Protein AF-A0A7S2P661-F1 (afdb_monomer_lite)

pLDDT: mean 71.78, std 16.47, range [36.0, 94.56]

Organism: NCBI:txid267567

Radius of gyration: 21.11 Å; chains: 1; bounding box: 38×76×45 Å

Structure (mmCIF, N/CA/C/O backbone):
data_AF-A0A7S2P661-F1
#
_entry.id   AF-A0A7S2P661-F1
#
loop_
_atom_site.group_PDB
_atom_site.id
_atom_site.type_symbol
_atom_site.label_atom_id
_atom_site.label_alt_id
_atom_site.label_comp_id
_atom_site.label_asym_id
_atom_site.label_entity_id
_atom_site.label_seq_id
_atom_site.pdbx_PDB_ins_code
_atom_site.Cartn_x
_atom_site.Cartn_y
_atom_site.Cartn_z
_atom_site.occupancy
_atom_site.B_iso_or_equiv
_atom_site.auth_seq_id
_atom_site.auth_comp_id
_atom_site.auth_asym_id
_atom_site.auth_atom_id
_atom_site.pdbx_PDB_model_num
ATOM 1 N N . ASP A 1 1 ? 17.025 -38.211 21.661 1.00 36.00 1 ASP A N 1
ATOM 2 C CA . ASP A 1 1 ? 16.100 -38.072 20.526 1.00 36.00 1 ASP A CA 1
ATOM 3 C C . ASP A 1 1 ? 15.173 -36.898 20.741 1.00 36.00 1 ASP A C 1
ATOM 5 O O . ASP A 1 1 ? 14.064 -37.048 21.235 1.00 36.00 1 ASP A O 1
ATOM 9 N N . ASP A 1 2 ? 15.676 -35.716 20.395 1.00 38.59 2 ASP A N 1
ATOM 10 C CA . ASP A 1 2 ? 14.881 -34.502 20.265 1.00 38.59 2 ASP A CA 1
ATOM 11 C C . ASP A 1 2 ? 14.525 -34.321 18.792 1.00 38.59 2 ASP A C 1
ATOM 13 O O . ASP A 1 2 ? 15.417 -34.305 17.947 1.00 38.59 2 ASP A O 1
ATOM 17 N N . THR A 1 3 ? 13.236 -34.177 18.485 1.00 39.69 3 THR A N 1
ATOM 18 C CA . THR A 1 3 ? 12.694 -33.181 17.535 1.00 39.69 3 THR A CA 1
ATOM 19 C C . THR A 1 3 ? 11.182 -33.378 17.415 1.00 39.69 3 THR A C 1
ATOM 21 O O . THR A 1 3 ? 10.671 -34.074 16.543 1.00 39.69 3 THR A O 1
ATOM 24 N N . ASN A 1 4 ? 10.446 -32.749 18.334 1.00 38.38 4 ASN A N 1
ATOM 25 C CA . ASN A 1 4 ? 8.991 -32.665 18.277 1.00 38.38 4 ASN A CA 1
ATOM 26 C C . ASN A 1 4 ? 8.567 -31.541 17.311 1.00 38.38 4 ASN A C 1
ATOM 28 O O . ASN A 1 4 ? 9.087 -30.425 17.346 1.00 38.38 4 ASN A O 1
ATOM 32 N N . SER A 1 5 ? 7.632 -31.874 16.428 1.00 42.94 5 SER A N 1
ATOM 33 C CA . SER A 1 5 ? 7.196 -31.134 15.246 1.00 42.94 5 SER A CA 1
ATOM 34 C C . SER A 1 5 ? 6.599 -29.759 15.559 1.00 42.94 5 SER A C 1
ATOM 36 O O . SER A 1 5 ? 5.524 -29.658 16.153 1.00 42.94 5 SER A O 1
ATOM 38 N N . ASN A 1 6 ? 7.228 -28.689 15.070 1.00 48.84 6 ASN A N 1
ATOM 39 C CA . ASN A 1 6 ? 6.697 -27.329 15.173 1.00 48.84 6 ASN A CA 1
ATOM 40 C C . ASN A 1 6 ? 5.834 -26.990 13.940 1.00 48.84 6 ASN A C 1
ATOM 42 O O . ASN A 1 6 ? 6.220 -26.215 13.069 1.00 48.84 6 ASN A O 1
ATOM 46 N N . GLY A 1 7 ?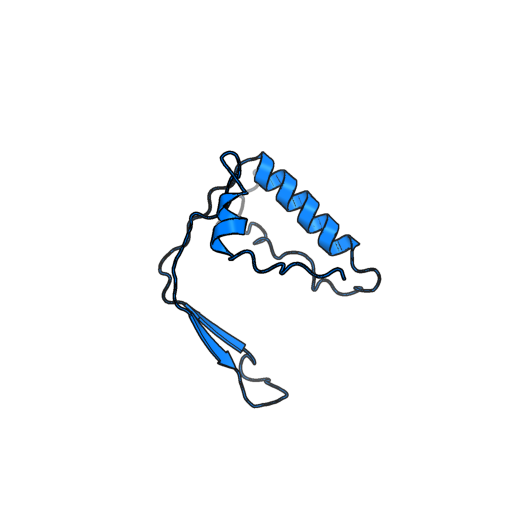 4.667 -27.634 13.847 1.00 47.62 7 GLY A N 1
ATOM 47 C CA . GLY A 1 7 ? 3.699 -27.500 12.749 1.00 47.62 7 GLY A CA 1
ATOM 48 C C . GLY A 1 7 ? 2.440 -26.718 13.135 1.00 47.62 7 GLY A C 1
ATOM 49 O O . GLY A 1 7 ? 1.338 -27.094 12.744 1.00 47.62 7 GLY A O 1
ATOM 50 N N . GLY A 1 8 ? 2.566 -25.669 13.951 1.00 49.28 8 GLY A N 1
ATOM 51 C CA . GLY A 1 8 ? 1.422 -24.848 14.357 1.00 49.28 8 GLY A CA 1
ATOM 52 C C . GLY A 1 8 ? 0.819 -24.106 13.163 1.00 49.28 8 GLY A C 1
ATOM 53 O O . GLY A 1 8 ? 1.463 -23.232 12.581 1.00 49.28 8 GLY A O 1
ATOM 54 N N . THR A 1 9 ? -0.422 -24.441 12.797 1.00 64.00 9 THR A N 1
ATOM 55 C CA . THR A 1 9 ? -1.123 -23.806 11.671 1.00 64.00 9 THR A CA 1
ATOM 56 C C . THR A 1 9 ? -1.232 -22.289 11.874 1.00 64.00 9 THR A C 1
ATOM 58 O O . THR A 1 9 ? -1.378 -21.803 12.997 1.00 64.00 9 THR A O 1
ATOM 61 N N . LEU A 1 10 ? -1.190 -21.514 10.785 1.00 57.78 10 LEU A N 1
ATOM 62 C CA . LEU A 1 10 ? -1.296 -20.044 10.795 1.00 57.78 10 LEU A CA 1
ATOM 63 C C . LEU A 1 10 ? -2.519 -19.548 11.593 1.00 57.78 10 LEU A C 1
ATOM 65 O O . LEU A 1 10 ? -2.433 -18.567 12.328 1.00 57.78 10 LEU A O 1
ATOM 69 N N . LYS A 1 11 ? -3.624 -20.304 11.540 1.00 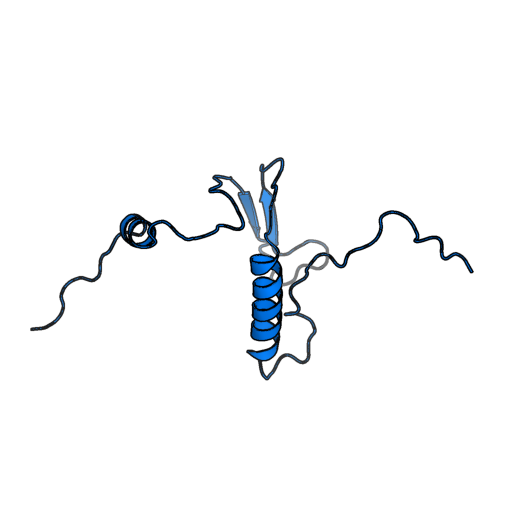54.59 11 LYS A N 1
ATOM 70 C CA . LYS A 1 11 ? -4.841 -20.076 12.334 1.00 54.59 11 LYS A CA 1
ATOM 71 C C . LYS A 1 11 ? -4.592 -20.160 13.843 1.00 54.59 11 LYS A C 1
ATOM 73 O O . LYS A 1 11 ? -5.128 -19.358 14.594 1.00 54.59 11 LYS A O 1
ATOM 78 N N . GLN A 1 12 ? -3.753 -21.093 14.284 1.00 56.53 12 GLN A N 1
ATOM 79 C CA . GLN A 1 12 ? -3.412 -21.304 15.692 1.00 56.53 12 GLN A CA 1
ATOM 80 C C . GLN A 1 12 ? -2.455 -20.225 16.225 1.00 56.53 12 GLN A C 1
ATOM 82 O O . GLN A 1 12 ? -2.530 -19.858 17.395 1.00 56.53 12 GLN A O 1
ATOM 87 N N . ARG A 1 13 ? -1.594 -19.669 15.358 1.00 55.91 13 ARG A N 1
ATOM 88 C CA . ARG A 1 13 ? -0.764 -18.495 15.684 1.00 55.91 13 ARG A CA 1
ATOM 89 C C . ARG A 1 13 ? -1.603 -17.224 15.810 1.00 55.91 13 ARG A C 1
ATOM 91 O O . ARG A 1 13 ? -1.404 -16.483 16.763 1.00 55.91 13 ARG A O 1
ATOM 98 N N . LEU A 1 14 ? -2.563 -17.016 14.909 1.00 56.03 14 LEU A N 1
ATOM 99 C CA . LEU A 1 14 ? -3.513 -15.899 14.985 1.00 56.03 14 LEU A CA 1
ATOM 100 C C . LEU A 1 14 ? -4.440 -16.016 16.208 1.00 56.03 14 LEU A C 1
ATOM 102 O O . LEU A 1 14 ? -4.723 -15.018 16.854 1.00 56.03 14 LEU A O 1
ATOM 106 N N . ALA A 1 15 ? -4.842 -17.234 16.588 1.00 55.69 15 ALA A N 1
ATOM 107 C CA . ALA A 1 15 ? -5.703 -17.473 17.750 1.00 55.69 15 ALA A CA 1
ATOM 108 C C . ALA A 1 15 ? -5.010 -17.266 19.114 1.00 55.69 15 ALA A C 1
ATOM 110 O O . ALA A 1 15 ? -5.690 -17.010 20.104 1.00 55.69 15 ALA A O 1
ATOM 111 N N . ARG A 1 16 ? -3.672 -17.368 19.190 1.00 54.47 16 ARG A N 1
ATOM 112 C CA . ARG A 1 16 ? -2.903 -17.068 20.417 1.00 54.47 16 ARG A CA 1
ATOM 113 C C . ARG A 1 16 ? -2.656 -15.573 20.633 1.00 54.47 16 ARG A C 1
ATOM 115 O O . ARG A 1 16 ? -2.266 -15.182 21.727 1.00 54.47 16 ARG A O 1
ATOM 122 N N . VAL A 1 17 ? -2.894 -14.744 19.620 1.00 56.72 17 VAL A N 1
ATOM 123 C CA . VAL A 1 17 ? -2.893 -13.281 19.732 1.00 56.72 17 VAL A CA 1
ATOM 124 C C . VAL A 1 17 ? -4.293 -12.869 20.204 1.00 56.72 17 VAL A C 1
ATOM 126 O O . VAL A 1 17 ? -5.129 -12.383 19.450 1.00 56.72 17 VAL A O 1
ATOM 129 N N . SER A 1 18 ? -4.609 -13.219 21.450 1.00 53.91 18 SER A N 1
ATOM 130 C CA . SER A 1 18 ? -5.942 -13.056 22.022 1.00 53.91 18 SER A CA 1
ATOM 131 C C . SER A 1 18 ? -6.162 -11.641 22.581 1.00 53.91 18 SER A C 1
ATOM 133 O O . SER A 1 18 ? -5.379 -11.140 23.385 1.00 53.91 18 SER A O 1
ATOM 135 N N . THR A 1 19 ? -7.288 -11.062 22.154 1.00 57.75 19 THR A N 1
ATOM 136 C CA . THR A 1 19 ? -8.153 -10.038 22.782 1.00 57.75 19 THR A CA 1
ATOM 137 C C . THR A 1 19 ? -7.726 -8.572 22.891 1.00 57.75 19 THR A C 1
ATOM 139 O O . THR A 1 19 ? -8.620 -7.767 23.112 1.00 57.75 19 THR A O 1
ATOM 142 N N . ASN A 1 20 ? -6.460 -8.182 22.703 1.00 66.19 20 ASN A N 1
ATOM 143 C CA . ASN A 1 20 ? -6.045 -6.770 22.882 1.00 66.19 20 ASN A CA 1
ATOM 144 C C . ASN A 1 20 ? -5.189 -6.192 21.741 1.00 66.19 20 ASN A C 1
ATOM 146 O O . ASN A 1 20 ? -4.399 -5.271 21.936 1.00 66.19 20 ASN A O 1
ATOM 150 N N . THR A 1 21 ? -5.303 -6.756 20.543 1.00 69.69 21 THR A N 1
ATOM 151 C CA . THR A 1 21 ? -4.573 -6.263 19.371 1.00 69.69 21 THR A CA 1
ATOM 152 C C . THR A 1 21 ? -5.437 -5.271 18.609 1.00 69.69 21 THR A C 1
ATOM 154 O O . THR A 1 21 ? -6.471 -5.642 18.063 1.00 69.69 21 THR A O 1
ATOM 157 N N . GLU A 1 22 ? -5.005 -4.012 18.577 1.00 73.56 22 GLU A N 1
ATOM 158 C CA . GLU A 1 22 ? -5.621 -2.978 17.749 1.00 73.56 22 GLU A CA 1
ATOM 159 C C . GLU A 1 22 ? -5.089 -3.085 16.320 1.00 73.56 22 GLU A C 1
ATOM 161 O O . GLU A 1 22 ? -3.899 -2.878 16.061 1.00 73.56 22 GLU A O 1
ATOM 166 N N . TYR A 1 23 ? -5.976 -3.405 15.384 1.00 75.12 23 TYR A N 1
ATOM 167 C CA . TYR A 1 23 ? -5.640 -3.458 13.969 1.00 75.12 23 TYR A CA 1
ATOM 168 C C . TYR A 1 23 ? -5.781 -2.066 13.344 1.00 75.12 23 TYR A C 1
ATOM 170 O O . TYR A 1 23 ? -6.752 -1.359 13.588 1.00 75.12 23 TYR A O 1
ATOM 178 N N . ILE A 1 24 ? -4.809 -1.675 12.517 1.00 78.38 24 ILE A N 1
ATOM 179 C CA . ILE A 1 24 ? -4.887 -0.452 11.693 1.00 78.38 24 ILE A CA 1
ATOM 180 C C . ILE A 1 24 ? -5.856 -0.661 10.514 1.00 78.38 24 ILE A C 1
ATOM 182 O O . ILE A 1 24 ? -6.462 0.279 10.007 1.00 78.38 24 ILE A O 1
ATOM 186 N N . LEU A 1 25 ? -5.997 -1.914 10.079 1.00 79.44 25 LEU A N 1
ATOM 187 C CA . LEU A 1 25 ? -6.867 -2.340 8.995 1.00 79.44 25 LEU A CA 1
ATOM 188 C C . LEU A 1 25 ? -7.727 -3.505 9.458 1.00 79.44 25 LEU A C 1
ATOM 190 O O . LEU A 1 25 ? -7.202 -4.511 9.937 1.00 79.44 25 LEU A O 1
ATOM 194 N N . GLU A 1 26 ? -9.032 -3.383 9.247 1.00 76.06 26 GLU A N 1
ATOM 195 C CA . GLU A 1 26 ? -9.950 -4.503 9.413 1.00 76.06 26 GLU A CA 1
ATOM 196 C C . GLU A 1 26 ? -9.595 -5.647 8.446 1.00 76.06 26 GLU A C 1
ATOM 198 O O . GLU A 1 26 ? -9.080 -5.391 7.346 1.00 76.06 26 GLU A O 1
ATOM 203 N N . PRO A 1 27 ? -9.868 -6.915 8.811 1.00 79.94 27 PRO A N 1
ATOM 204 C CA . PRO A 1 27 ? -9.629 -8.049 7.931 1.00 79.94 27 PRO A CA 1
ATOM 205 C C . PRO A 1 27 ? -10.296 -7.855 6.564 1.00 79.94 27 PRO A C 1
ATOM 207 O O . PRO A 1 27 ? -11.517 -7.760 6.454 1.00 79.94 27 PRO A O 1
ATOM 210 N N . LEU A 1 28 ? -9.485 -7.838 5.505 1.00 81.69 28 LEU A N 1
ATOM 211 C CA . LEU A 1 28 ? -9.944 -7.649 4.132 1.00 81.69 28 LEU A CA 1
ATOM 212 C C . LEU A 1 28 ? -9.564 -8.847 3.262 1.00 81.69 28 LEU A C 1
ATOM 214 O O . LEU A 1 28 ? -8.441 -9.347 3.310 1.00 81.69 28 LEU A O 1
ATOM 218 N N . SER A 1 29 ? -10.494 -9.253 2.399 1.00 84.62 29 SER A N 1
ATOM 219 C CA . SER A 1 29 ? -10.221 -10.143 1.274 1.00 84.62 29 SER A CA 1
ATOM 220 C C . SER A 1 29 ? -10.322 -9.348 -0.023 1.00 84.62 29 SER A C 1
ATOM 222 O O . SER A 1 29 ? -11.358 -8.749 -0.308 1.00 84.62 29 SER A O 1
ATOM 224 N N . PHE A 1 30 ? -9.248 -9.322 -0.810 1.00 88.81 30 PHE A N 1
ATOM 225 C CA . PHE A 1 30 ? -9.249 -8.674 -2.117 1.00 88.81 30 PHE A CA 1
ATOM 226 C C . PHE A 1 30 ? -8.450 -9.483 -3.136 1.00 88.81 30 PHE A C 1
ATOM 228 O O . PHE A 1 30 ? -7.644 -10.346 -2.790 1.00 88.81 30 PHE A O 1
ATOM 235 N N . GLN A 1 31 ? -8.690 -9.189 -4.412 1.00 91.25 31 GLN A N 1
ATOM 236 C CA . GLN A 1 31 ? -7.961 -9.773 -5.530 1.00 91.25 31 GLN A CA 1
ATOM 237 C C . GLN A 1 31 ? -7.162 -8.687 -6.242 1.00 91.25 31 GLN A C 1
ATOM 239 O O . GLN A 1 31 ? -7.700 -7.628 -6.581 1.00 91.25 31 GLN A O 1
ATOM 244 N N . ALA A 1 32 ? -5.901 -8.994 -6.525 1.00 93.12 32 ALA A N 1
ATOM 245 C CA . ALA A 1 32 ? -5.042 -8.183 -7.369 1.00 93.12 32 ALA A CA 1
ATOM 246 C C . ALA A 1 32 ? -4.422 -9.030 -8.482 1.00 93.12 32 ALA A C 1
ATOM 248 O O . ALA A 1 32 ? -4.172 -10.223 -8.320 1.00 93.12 32 ALA A O 1
ATOM 249 N N . LYS A 1 33 ? -4.184 -8.391 -9.625 1.00 94.56 33 LYS A N 1
ATOM 250 C CA . LYS A 1 33 ? -3.435 -8.931 -10.754 1.00 94.56 33 LYS A CA 1
ATOM 251 C C . LYS A 1 33 ? -2.065 -8.270 -10.769 1.00 94.56 33 LYS A C 1
ATOM 253 O O . LYS A 1 33 ? -1.984 -7.044 -10.820 1.00 94.56 33 LYS A O 1
ATOM 258 N N . LEU A 1 34 ? -1.015 -9.082 -10.744 1.00 94.12 34 LEU A N 1
ATOM 259 C CA . LEU A 1 34 ? 0.357 -8.642 -10.957 1.00 94.12 34 LEU A CA 1
ATOM 260 C C . LEU A 1 34 ? 0.758 -8.994 -12.387 1.00 94.12 34 LEU A C 1
ATOM 262 O O . LEU A 1 34 ? 0.634 -10.146 -12.800 1.00 94.12 34 LEU A O 1
ATOM 266 N N . ARG A 1 35 ? 1.248 -8.004 -13.129 1.00 93.38 35 ARG A N 1
ATOM 267 C CA . ARG A 1 35 ? 1.920 -8.210 -14.409 1.00 93.38 35 ARG A CA 1
ATOM 268 C C . ARG A 1 35 ? 3.371 -7.784 -14.263 1.00 93.38 35 ARG A C 1
ATOM 270 O O . ARG A 1 35 ? 3.641 -6.664 -13.837 1.00 93.38 35 ARG A O 1
ATOM 277 N N . GLN A 1 36 ? 4.279 -8.672 -14.633 1.00 94.12 36 GLN A N 1
ATOM 278 C CA . GLN A 1 36 ? 5.701 -8.387 -14.728 1.00 94.12 36 GLN A CA 1
ATOM 279 C C . GLN A 1 36 ? 6.090 -8.306 -16.204 1.00 94.12 36 GLN A C 1
ATOM 281 O O . GLN A 1 36 ? 5.567 -9.056 -17.025 1.00 94.12 36 GLN A O 1
ATOM 286 N N . SER A 1 37 ? 6.964 -7.363 -16.537 1.00 91.69 37 SER A N 1
ATOM 287 C CA . SER A 1 37 ? 7.599 -7.292 -17.850 1.00 91.69 37 SER A CA 1
ATOM 288 C C . SER A 1 37 ? 8.737 -8.301 -17.950 1.00 91.69 37 SER A C 1
ATOM 290 O O . SER A 1 37 ? 9.529 -8.440 -17.013 1.00 91.69 37 SER A O 1
ATOM 292 N N . ASP A 1 38 ? 8.868 -8.932 -19.111 1.00 92.75 38 ASP A N 1
ATOM 293 C CA . ASP A 1 38 ? 9.947 -9.877 -19.399 1.00 92.75 38 ASP A CA 1
ATOM 294 C C . ASP A 1 38 ? 11.275 -9.173 -19.726 1.00 92.75 38 ASP A C 1
ATOM 296 O O . ASP A 1 38 ? 12.331 -9.782 -19.614 1.00 92.75 38 ASP A O 1
ATOM 300 N N . LEU A 1 39 ? 11.254 -7.876 -20.066 1.00 91.19 39 LEU A N 1
ATOM 301 C CA . LEU A 1 39 ? 12.469 -7.107 -20.363 1.00 91.19 39 LEU A CA 1
ATOM 302 C C . LEU A 1 39 ? 13.253 -6.785 -19.093 1.00 91.19 39 LEU A C 1
ATOM 304 O O . LEU A 1 39 ? 12.679 -6.279 -18.127 1.00 91.19 39 LEU A O 1
ATOM 308 N N . ASP A 1 40 ? 14.566 -6.988 -19.114 1.00 85.81 40 ASP A N 1
ATOM 309 C CA . ASP A 1 40 ? 15.451 -6.656 -17.991 1.00 85.81 40 ASP A CA 1
ATOM 310 C C . ASP A 1 40 ? 15.445 -5.158 -17.663 1.00 85.81 40 ASP A C 1
ATOM 312 O O . ASP A 1 40 ? 15.403 -4.777 -16.493 1.00 85.81 40 ASP A O 1
ATOM 316 N N . THR A 1 41 ? 15.365 -4.310 -18.690 1.00 86.94 41 THR A N 1
ATOM 317 C CA . THR A 1 41 ? 15.299 -2.849 -18.565 1.00 86.94 41 THR A CA 1
ATOM 318 C C . THR A 1 41 ? 14.031 -2.333 -19.234 1.00 86.94 41 THR A C 1
ATOM 320 O O . THR A 1 41 ? 13.783 -2.606 -20.406 1.00 86.94 41 THR A O 1
ATOM 323 N N . CYS A 1 42 ? 13.212 -1.582 -18.496 1.00 83.38 42 CYS A N 1
ATOM 324 C CA . CYS A 1 42 ? 11.966 -1.010 -19.006 1.00 83.38 42 CYS A CA 1
ATOM 325 C C . CYS A 1 42 ? 12.041 0.520 -18.909 1.00 83.38 42 CYS A C 1
ATOM 327 O O . CYS A 1 42 ? 12.044 1.057 -17.804 1.00 83.38 42 CYS A O 1
ATOM 329 N N . ILE A 1 43 ? 12.146 1.204 -20.053 1.00 87.06 43 ILE A N 1
ATOM 330 C CA . ILE A 1 43 ? 12.224 2.675 -20.122 1.00 87.06 43 ILE A CA 1
ATOM 331 C C . ILE A 1 43 ? 10.827 3.269 -20.345 1.00 87.06 43 ILE A C 1
ATOM 333 O O . ILE A 1 43 ? 10.438 4.209 -19.659 1.00 87.06 43 ILE A O 1
ATOM 337 N N . ASP A 1 44 ? 10.044 2.672 -21.248 1.00 90.94 44 ASP A N 1
ATOM 338 C CA . ASP A 1 44 ? 8.752 3.226 -21.677 1.00 90.94 44 ASP A CA 1
ATOM 339 C C . ASP A 1 44 ? 7.556 2.749 -20.833 1.00 90.94 44 ASP A C 1
ATOM 341 O O . ASP A 1 44 ? 6.433 3.222 -21.004 1.00 90.94 44 ASP A O 1
ATOM 345 N N . PHE A 1 45 ? 7.759 1.777 -19.939 1.00 86.50 45 PHE A N 1
ATOM 346 C CA . PHE A 1 45 ? 6.688 1.166 -19.150 1.00 86.50 45 PHE A CA 1
ATOM 347 C C . PHE A 1 45 ? 7.203 0.574 -17.829 1.00 86.50 45 PHE A C 1
ATOM 349 O O . PH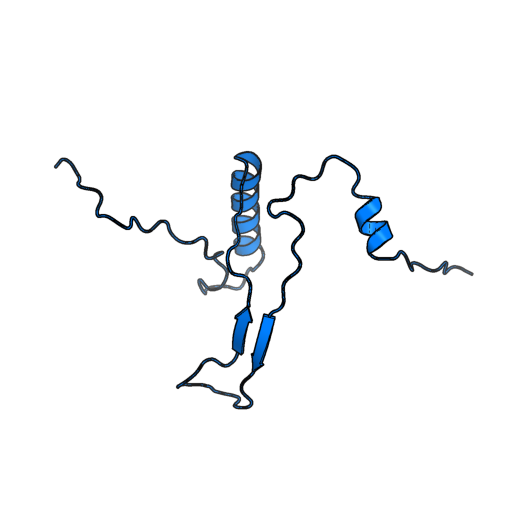E A 1 45 ? 8.392 0.289 -17.700 1.00 86.50 45 PHE A O 1
ATOM 356 N N . PRO A 1 46 ? 6.336 0.370 -16.819 1.00 87.12 46 PRO A N 1
ATOM 357 C CA . PRO A 1 46 ? 6.770 -0.168 -15.535 1.00 87.12 46 PRO A CA 1
ATOM 358 C C . PRO A 1 46 ? 7.135 -1.658 -15.624 1.00 87.12 46 PRO A C 1
ATOM 360 O O . PRO A 1 46 ? 6.413 -2.454 -16.227 1.00 87.12 46 PRO A O 1
ATOM 363 N N . LYS A 1 47 ? 8.218 -2.056 -14.938 1.00 90.62 47 LYS A N 1
ATOM 364 C CA . LYS A 1 47 ? 8.627 -3.469 -14.798 1.00 90.62 47 LYS A CA 1
ATOM 365 C C . LYS A 1 47 ? 7.566 -4.311 -14.086 1.00 90.62 47 LYS A C 1
ATOM 367 O O . LYS A 1 47 ? 7.363 -5.465 -14.453 1.00 90.62 47 LYS A O 1
ATOM 372 N N . TYR A 1 48 ? 6.879 -3.726 -13.104 1.00 91.88 48 TYR A N 1
ATOM 373 C CA . TYR A 1 48 ? 5.794 -4.355 -12.357 1.00 91.88 48 TYR A CA 1
ATOM 374 C C . TYR A 1 48 ? 4.558 -3.464 -12.385 1.00 91.88 48 TYR A C 1
ATOM 376 O O . TYR A 1 48 ? 4.625 -2.286 -12.039 1.00 91.88 48 TYR A O 1
ATOM 384 N N . LEU A 1 49 ? 3.420 -4.040 -12.756 1.00 89.56 49 LEU A N 1
ATOM 385 C CA . LEU A 1 49 ? 2.127 -3.374 -12.724 1.00 89.56 49 LEU A CA 1
ATOM 386 C C . LEU A 1 49 ? 1.171 -4.177 -11.845 1.00 89.56 49 LEU A C 1
ATOM 388 O O . LEU A 1 49 ? 0.863 -5.334 -12.142 1.00 89.56 49 LEU A O 1
ATOM 392 N N . VAL A 1 50 ? 0.691 -3.552 -10.772 1.00 91.06 50 VAL A N 1
ATOM 393 C CA . VAL A 1 50 ? -0.290 -4.138 -9.853 1.00 91.06 50 VAL A CA 1
ATOM 394 C C . VAL A 1 50 ? -1.640 -3.476 -10.083 1.00 91.06 50 VAL A C 1
ATOM 396 O O . VAL A 1 50 ? -1.758 -2.255 -10.029 1.00 91.06 50 VAL A O 1
ATOM 399 N N . HIS A 1 51 ? -2.670 -4.284 -10.316 1.00 90.94 51 HIS A N 1
ATOM 400 C CA . HIS A 1 51 ? -4.042 -3.814 -10.465 1.00 90.94 51 HIS A CA 1
ATOM 401 C C . HIS A 1 51 ? -4.961 -4.540 -9.486 1.00 90.94 51 HIS A C 1
ATOM 403 O O . HIS A 1 51 ? -5.044 -5.766 -9.509 1.00 90.94 51 HIS A O 1
ATOM 409 N N . SER A 1 52 ? -5.675 -3.794 -8.648 1.00 90.19 52 SER A N 1
ATOM 410 C CA . SER A 1 52 ? -6.629 -4.335 -7.677 1.00 90.19 52 SER A CA 1
ATOM 411 C C . SER A 1 52 ? -8.058 -3.952 -8.050 1.00 90.19 52 SER A C 1
ATOM 413 O O . SER A 1 52 ? -8.292 -2.854 -8.546 1.00 90.19 52 SER A O 1
ATOM 415 N N . LYS A 1 53 ? -9.017 -4.848 -7.779 1.00 88.69 53 LYS A N 1
ATOM 416 C CA . LYS A 1 53 ? -10.460 -4.548 -7.877 1.00 88.69 53 LYS A CA 1
ATOM 417 C C . LYS A 1 53 ? -11.034 -3.928 -6.596 1.00 88.69 53 LYS A C 1
ATOM 419 O O . LYS A 1 53 ? -12.246 -3.767 -6.489 1.00 88.69 53 LYS A O 1
ATOM 424 N N . LEU A 1 54 ? -10.189 -3.639 -5.608 1.00 87.56 54 LEU A N 1
ATOM 425 C CA . LEU A 1 54 ? -10.614 -3.002 -4.369 1.00 87.56 54 LEU A CA 1
ATOM 426 C C . LEU A 1 54 ? -11.091 -1.575 -4.667 1.00 87.56 54 LEU A C 1
ATOM 428 O O . LEU A 1 54 ? -10.302 -0.739 -5.098 1.00 87.56 54 LEU A O 1
ATOM 432 N N . SER A 1 55 ? -12.381 -1.314 -4.461 1.00 81.75 55 SER A N 1
ATOM 433 C CA . SER A 1 55 ? -13.004 -0.024 -4.781 1.00 81.75 55 SER A CA 1
ATOM 434 C C . SER A 1 55 ? -12.627 1.081 -3.797 1.00 81.75 55 SER A C 1
ATOM 436 O O . SER A 1 55 ? -12.462 2.229 -4.197 1.00 81.75 55 SER A O 1
ATOM 438 N N . SER A 1 56 ? -12.498 0.750 -2.512 1.00 79.88 56 SER A N 1
ATOM 439 C CA . SER A 1 56 ? -12.115 1.692 -1.465 1.00 79.88 56 SER A CA 1
ATOM 440 C C . SER A 1 56 ? -1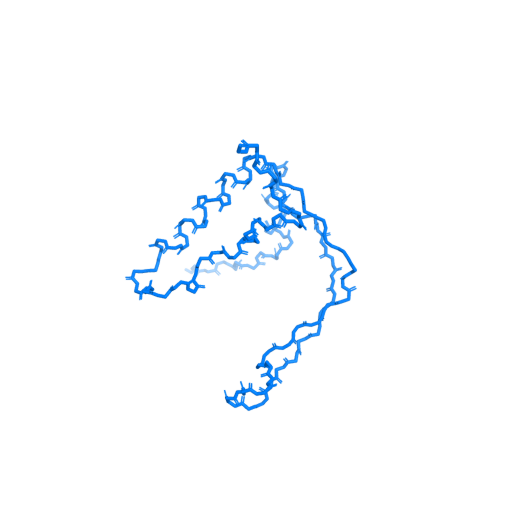1.470 0.956 -0.293 1.00 79.88 56 SER A C 1
ATOM 442 O O . SER A 1 56 ? -11.860 -0.165 0.037 1.00 79.88 56 SER A O 1
ATOM 444 N N . LEU A 1 57 ? -10.481 1.599 0.323 1.00 82.75 57 LEU A N 1
ATOM 445 C CA . LEU A 1 57 ? -9.845 1.172 1.562 1.00 82.75 57 LEU A CA 1
ATOM 446 C C . LEU A 1 57 ? -9.910 2.344 2.538 1.00 82.75 57 LEU A C 1
ATOM 448 O O . LEU A 1 57 ? -9.370 3.410 2.249 1.00 82.75 57 LEU A O 1
ATOM 452 N N . SER A 1 58 ? -10.563 2.142 3.679 1.00 80.06 58 SER A N 1
ATOM 453 C CA . SER A 1 58 ? -10.585 3.119 4.766 1.00 80.06 58 SER A CA 1
ATOM 454 C C . SER A 1 58 ? -9.691 2.634 5.893 1.00 80.06 58 SER A C 1
ATO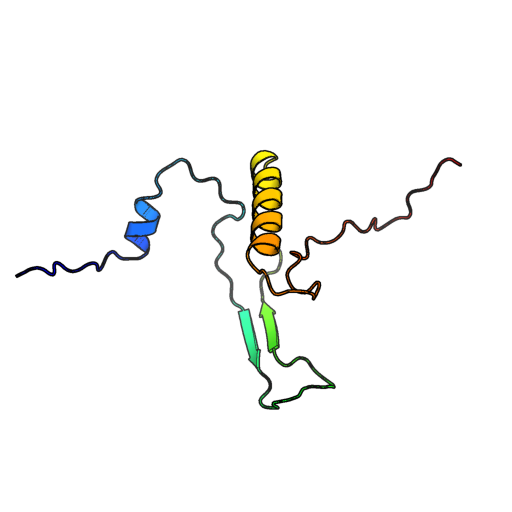M 456 O O . SER A 1 58 ? -9.744 1.464 6.268 1.00 80.06 58 SER A O 1
ATOM 458 N N . ILE A 1 59 ? -8.882 3.543 6.427 1.00 84.00 59 ILE A N 1
ATOM 459 C CA . ILE A 1 59 ? -7.952 3.277 7.522 1.00 84.00 59 ILE A CA 1
ATOM 460 C C . ILE A 1 59 ? -8.262 4.277 8.626 1.00 84.00 59 ILE A C 1
ATOM 462 O O . ILE A 1 59 ? -8.259 5.483 8.377 1.00 84.00 59 ILE A O 1
ATOM 466 N N . THR A 1 60 ? -8.507 3.782 9.834 1.00 81.94 60 THR A N 1
ATOM 467 C CA . THR A 1 60 ? -8.696 4.624 11.017 1.00 81.94 60 THR A CA 1
ATOM 468 C C . THR A 1 60 ? -7.538 4.362 11.958 1.00 81.94 60 THR A C 1
ATOM 470 O O . THR A 1 60 ? -7.315 3.226 12.361 1.00 81.94 60 THR A O 1
ATOM 473 N N . VAL A 1 61 ? -6.784 5.409 12.282 1.00 85.75 61 VAL A N 1
ATOM 474 C CA . VAL A 1 61 ? -5.562 5.301 13.083 1.00 85.75 61 VAL A CA 1
ATOM 475 C C . VAL A 1 61 ? -5.754 6.077 14.379 1.00 85.75 61 VAL A C 1
ATOM 477 O O . VAL A 1 61 ? -6.107 7.258 14.353 1.00 85.75 61 VAL A O 1
ATOM 480 N N . SER A 1 62 ? -5.525 5.424 15.517 1.00 88.00 62 SER A N 1
ATOM 481 C CA . SER A 1 62 ? -5.498 6.095 16.817 1.00 88.00 62 SER A CA 1
ATOM 482 C C . SER A 1 62 ? -4.227 6.937 16.969 1.00 88.00 62 SER A C 1
ATOM 484 O O . SER A 1 62 ? -3.224 6.727 16.284 1.00 88.00 62 SER A O 1
ATOM 486 N N . ARG A 1 63 ? -4.224 7.892 17.906 1.00 87.56 63 ARG A N 1
ATOM 487 C CA . ARG A 1 63 ? -3.028 8.708 18.177 1.00 87.56 63 ARG A CA 1
ATOM 488 C C . ARG A 1 63 ? -1.812 7.846 18.543 1.00 87.56 63 ARG A C 1
ATOM 490 O O . ARG A 1 63 ? -0.720 8.087 18.040 1.00 87.56 63 ARG A O 1
ATOM 497 N N . ASN A 1 64 ? -2.020 6.815 19.358 1.00 89.12 64 ASN A N 1
ATOM 498 C CA . ASN A 1 64 ? -0.954 5.911 19.785 1.00 89.12 64 ASN A CA 1
ATOM 499 C C . ASN A 1 64 ? -0.379 5.122 18.597 1.00 89.12 64 ASN A C 1
ATOM 501 O O . ASN A 1 64 ? 0.834 4.964 18.486 1.00 89.12 64 ASN A O 1
ATOM 505 N N . GLN A 1 65 ? -1.236 4.672 17.674 1.00 87.38 65 GLN A N 1
ATOM 506 C CA . GLN A 1 65 ? -0.804 3.992 16.451 1.00 87.38 65 GLN A CA 1
ATOM 507 C C . GLN A 1 65 ? -0.031 4.931 15.511 1.00 87.38 65 GLN A C 1
ATOM 509 O O . GLN A 1 65 ? 0.926 4.497 14.872 1.00 87.38 65 GLN A O 1
ATOM 514 N N . LEU A 1 66 ? -0.399 6.215 15.450 1.00 87.69 66 LEU A N 1
ATOM 515 C CA . LEU A 1 66 ? 0.335 7.218 14.675 1.00 87.69 66 LEU A CA 1
ATOM 516 C C . LEU A 1 66 ? 1.743 7.456 15.243 1.00 87.69 66 LEU A C 1
ATOM 518 O O . LEU A 1 66 ? 2.721 7.451 14.494 1.00 87.69 66 LEU A O 1
ATOM 522 N N . GLU A 1 67 ? 1.853 7.630 16.562 1.00 88.75 67 GLU A N 1
ATOM 523 C CA . GLU A 1 67 ? 3.136 7.821 17.250 1.00 88.75 67 GLU A CA 1
ATOM 524 C C . GLU A 1 67 ? 4.041 6.588 17.096 1.00 88.75 67 GLU A C 1
ATOM 526 O O . GLU A 1 67 ? 5.216 6.719 16.744 1.00 88.75 67 GLU A O 1
ATOM 531 N N . LEU A 1 68 ? 3.482 5.383 17.248 1.00 86.75 68 LEU A N 1
ATOM 532 C CA . LEU A 1 68 ? 4.198 4.133 16.986 1.00 86.75 68 LEU A CA 1
ATOM 533 C C . LEU A 1 68 ? 4.645 4.028 15.520 1.00 86.75 68 LEU A C 1
ATOM 535 O O . LEU A 1 68 ? 5.782 3.648 15.244 1.00 86.75 68 LEU A O 1
ATOM 539 N N . GLY A 1 69 ? 3.781 4.400 14.572 1.00 85.62 69 GLY A N 1
ATOM 540 C CA . GLY A 1 69 ? 4.107 4.421 13.146 1.00 85.62 69 GLY A CA 1
ATOM 541 C C . GLY A 1 69 ? 5.294 5.333 12.830 1.00 85.62 69 GLY A C 1
ATOM 542 O O . GLY A 1 69 ? 6.164 4.962 12.041 1.00 85.62 69 GLY A O 1
ATOM 543 N N . HIS A 1 70 ? 5.384 6.486 13.496 1.00 84.62 70 HIS A N 1
ATOM 544 C CA . HIS A 1 70 ? 6.535 7.380 13.379 1.00 84.62 70 HIS A CA 1
ATOM 545 C C . HIS A 1 70 ? 7.825 6.750 13.927 1.00 84.62 70 HIS A C 1
ATOM 547 O O . HIS A 1 70 ? 8.867 6.813 13.274 1.00 84.62 70 HIS A O 1
ATOM 553 N N . GLN A 1 71 ? 7.762 6.091 15.086 1.00 85.12 71 GLN A N 1
ATOM 554 C CA . GLN A 1 71 ? 8.922 5.401 15.661 1.00 85.12 71 GLN A CA 1
ATOM 555 C C . GLN A 1 71 ? 9.418 4.267 14.754 1.00 85.12 71 GLN A C 1
ATOM 557 O O . GLN A 1 71 ? 10.620 4.155 14.518 1.00 85.12 71 GLN A O 1
ATOM 562 N N . LEU A 1 72 ? 8.505 3.472 14.185 1.00 83.62 72 LEU A N 1
ATOM 563 C CA . LEU A 1 72 ? 8.842 2.416 13.223 1.00 83.62 72 LEU A CA 1
ATOM 564 C C . LEU A 1 72 ? 9.473 2.987 11.951 1.00 83.62 72 LEU A C 1
ATOM 566 O O . LEU A 1 72 ? 10.476 2.462 11.474 1.00 83.62 72 LEU A O 1
ATOM 570 N N . ALA A 1 73 ? 8.921 4.082 11.425 1.00 81.69 73 ALA A N 1
ATOM 571 C CA . ALA A 1 73 ? 9.473 4.778 10.269 1.00 81.69 73 ALA A CA 1
ATOM 572 C C . ALA A 1 73 ? 10.924 5.221 10.502 1.00 81.69 73 ALA A C 1
ATOM 574 O O . ALA A 1 73 ? 11.782 5.006 9.646 1.00 81.69 73 ALA A O 1
ATOM 575 N N . MET A 1 74 ? 11.207 5.800 11.671 1.00 80.56 74 MET A N 1
ATOM 576 C CA . MET A 1 74 ? 12.565 6.180 12.059 1.00 80.56 74 MET A CA 1
ATOM 577 C C . MET A 1 74 ? 13.468 4.960 12.236 1.00 80.56 74 MET A C 1
ATOM 579 O O . MET A 1 74 ? 14.581 4.961 11.718 1.00 80.56 74 MET A O 1
ATOM 583 N N . ALA A 1 75 ? 12.978 3.891 12.866 1.00 79.44 75 ALA A N 1
ATOM 584 C CA . ALA A 1 75 ? 13.741 2.659 13.044 1.00 79.44 75 ALA A CA 1
ATOM 585 C C . ALA A 1 75 ? 14.174 2.043 11.702 1.00 79.44 75 ALA A C 1
ATOM 587 O O . ALA A 1 75 ? 15.346 1.704 11.537 1.00 79.44 75 ALA A O 1
ATOM 588 N N . VAL A 1 76 ? 13.266 1.965 10.720 1.00 75.19 76 VAL A N 1
ATOM 589 C CA . VAL A 1 76 ? 13.564 1.454 9.369 1.00 75.19 76 VAL A CA 1
ATOM 590 C C . VAL A 1 76 ? 14.665 2.276 8.704 1.00 75.19 76 VAL A C 1
ATOM 592 O O . VAL A 1 76 ? 15.637 1.699 8.218 1.00 75.19 76 VAL A O 1
ATOM 595 N N . VAL A 1 77 ? 14.568 3.608 8.764 1.00 69.12 77 VAL A N 1
ATOM 596 C CA . VAL A 1 77 ? 15.594 4.516 8.228 1.00 69.12 77 VAL A CA 1
ATOM 597 C C . VAL A 1 77 ? 16.943 4.311 8.929 1.00 69.12 77 VAL A C 1
ATOM 599 O O . VAL A 1 77 ? 17.973 4.260 8.266 1.00 69.12 77 VAL A O 1
ATOM 602 N N . THR A 1 78 ? 16.957 4.135 10.254 1.00 68.38 78 THR A N 1
ATOM 603 C CA . THR A 1 78 ? 18.201 3.946 11.026 1.00 68.38 78 THR A CA 1
ATOM 604 C C . THR A 1 78 ? 18.812 2.546 10.914 1.00 68.38 78 THR A C 1
ATOM 606 O O . THR A 1 78 ? 19.997 2.375 11.183 1.00 68.38 78 THR A O 1
ATOM 609 N N . SER A 1 79 ? 18.029 1.536 10.522 1.00 65.44 79 SER A N 1
ATOM 610 C CA . SER A 1 79 ? 18.467 0.132 10.469 1.00 65.44 79 SER A CA 1
ATOM 611 C C . SER A 1 79 ? 19.347 -0.214 9.262 1.00 65.44 79 SER A C 1
ATOM 613 O O . SER A 1 79 ? 19.877 -1.323 9.193 1.00 65.44 79 SER A O 1
ATOM 615 N N . GLN A 1 80 ? 19.530 0.717 8.320 1.00 62.41 80 GLN A N 1
ATOM 616 C CA . GLN A 1 80 ? 20.363 0.517 7.136 1.00 62.41 80 GLN A CA 1
ATOM 617 C C . GLN A 1 80 ? 21.557 1.482 7.116 1.00 62.41 80 GLN A C 1
ATOM 619 O O . GLN A 1 80 ? 21.425 2.617 6.659 1.00 62.41 80 GLN A O 1
ATOM 624 N N . PRO A 1 81 ? 22.747 1.034 7.557 1.00 55.78 81 PRO A N 1
ATOM 625 C CA . PRO A 1 81 ? 23.922 1.895 7.699 1.00 55.78 81 PRO A CA 1
ATOM 626 C C . PRO A 1 81 ? 24.556 2.359 6.369 1.00 55.78 81 PRO A C 1
ATOM 628 O O . PRO A 1 81 ? 25.523 3.114 6.391 1.00 55.78 81 PRO A O 1
ATOM 631 N N . ASN A 1 82 ? 24.019 1.946 5.212 1.00 56.97 82 ASN A N 1
ATOM 632 C CA . ASN A 1 82 ? 24.656 2.103 3.896 1.00 56.97 82 ASN A CA 1
ATOM 633 C C . ASN A 1 82 ? 23.791 2.899 2.898 1.00 56.97 82 ASN A C 1
ATOM 635 O O . ASN A 1 82 ? 24.185 3.073 1.747 1.00 56.97 82 ASN A O 1
ATOM 639 N N . SER A 1 83 ? 22.595 3.332 3.305 1.00 53.06 83 SER A N 1
ATOM 640 C CA . SER A 1 83 ? 21.616 3.972 2.423 1.00 53.06 83 SER A CA 1
ATOM 641 C C . SER A 1 83 ? 21.852 5.483 2.375 1.00 53.06 83 SER A C 1
ATOM 643 O O . SER A 1 83 ? 21.232 6.242 3.115 1.00 53.06 83 SER A O 1
ATOM 645 N N . THR A 1 84 ? 22.745 5.944 1.496 1.00 53.16 84 THR A N 1
ATOM 646 C CA . THR A 1 84 ? 22.869 7.374 1.136 1.00 53.16 84 THR A CA 1
ATOM 647 C C . THR A 1 84 ? 21.697 7.874 0.285 1.00 53.16 84 THR A C 1
ATOM 649 O O . THR A 1 84 ? 21.560 9.073 0.046 1.00 53.16 84 THR A O 1
ATOM 652 N N . THR A 1 85 ? 20.837 6.964 -0.163 1.00 49.28 85 THR A N 1
ATOM 653 C CA . THR A 1 85 ? 19.667 7.230 -0.989 1.00 49.28 85 THR A CA 1
ATOM 654 C C . THR A 1 85 ? 18.403 7.312 -0.139 1.00 49.28 85 THR A C 1
ATOM 656 O O . THR A 1 85 ? 18.124 6.475 0.716 1.00 49.28 85 THR A O 1
ATOM 659 N N . THR A 1 86 ? 17.593 8.323 -0.420 1.00 53.06 86 THR A N 1
ATOM 660 C CA . THR A 1 86 ? 16.243 8.607 0.098 1.00 53.06 86 THR A CA 1
ATOM 661 C C . THR A 1 86 ? 15.199 7.495 -0.133 1.00 53.06 86 THR A C 1
ATOM 663 O O . THR A 1 86 ? 14.015 7.718 0.109 1.00 53.06 86 THR A O 1
ATOM 666 N N . GLU A 1 87 ? 15.608 6.303 -0.576 1.00 54.66 87 GLU A N 1
ATOM 667 C CA . GLU A 1 87 ? 14.752 5.207 -1.055 1.00 54.66 87 GLU A CA 1
ATOM 668 C C . GLU A 1 87 ? 13.922 4.535 0.049 1.00 54.66 87 GLU A C 1
ATOM 670 O O . GLU A 1 87 ? 12.851 4.005 -0.234 1.00 54.66 87 GLU A O 1
ATOM 675 N N . ASN A 1 88 ? 14.346 4.633 1.314 1.00 53.34 88 ASN A N 1
ATOM 676 C CA . ASN A 1 88 ? 13.671 3.985 2.447 1.00 53.34 88 ASN A CA 1
ATOM 677 C C . ASN A 1 88 ? 12.941 4.936 3.392 1.00 53.34 88 ASN A C 1
ATOM 679 O O . ASN A 1 88 ? 12.494 4.519 4.463 1.00 53.34 88 ASN A O 1
ATOM 683 N N . ARG A 1 89 ? 12.786 6.213 3.026 1.00 54.25 89 ARG A N 1
ATOM 684 C CA . ARG A 1 89 ? 11.844 7.064 3.753 1.00 54.25 89 ARG A CA 1
ATOM 685 C C . ARG A 1 89 ? 10.451 6.496 3.474 1.00 54.25 89 ARG A C 1
ATOM 687 O O . ARG A 1 89 ? 10.058 6.490 2.307 1.00 54.25 89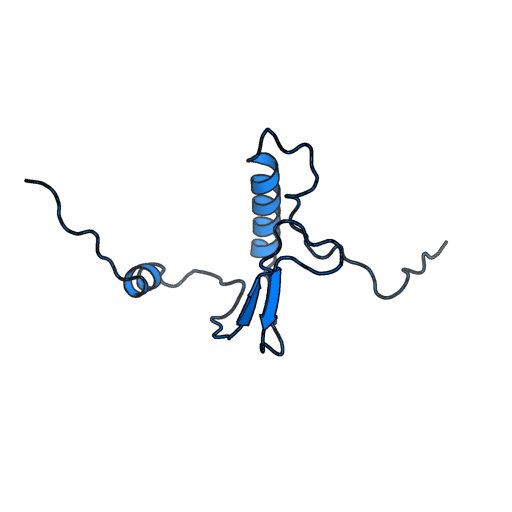 ARG A O 1
ATOM 694 N N . PRO A 1 90 ? 9.692 6.025 4.481 1.00 54.62 90 PRO A N 1
ATOM 695 C CA . PRO A 1 90 ? 8.322 5.620 4.230 1.00 54.62 90 PRO A CA 1
ATOM 696 C C . PRO A 1 90 ? 7.606 6.814 3.610 1.00 54.62 90 PRO A C 1
ATOM 698 O O . PRO A 1 90 ? 7.552 7.897 4.202 1.00 54.62 90 PRO A O 1
ATOM 701 N N . LEU A 1 91 ? 7.126 6.613 2.382 1.00 56.44 91 LEU A N 1
ATOM 702 C CA . LEU A 1 91 ? 6.301 7.556 1.645 1.00 56.44 91 LEU A CA 1
ATOM 703 C C . LEU A 1 91 ? 4.941 7.608 2.341 1.00 56.44 91 LEU A C 1
ATOM 705 O O . LEU A 1 91 ? 3.936 7.125 1.828 1.00 56.44 91 LEU A O 1
ATOM 709 N N . PHE A 1 92 ? 4.896 8.177 3.545 1.00 52.75 92 PHE A N 1
ATOM 710 C CA . PHE A 1 92 ? 3.657 8.789 3.982 1.00 52.75 92 PHE A CA 1
ATOM 711 C C . PHE A 1 92 ? 3.301 9.808 2.904 1.00 52.75 92 PHE A C 1
ATOM 713 O O . PHE A 1 92 ? 4.204 10.521 2.449 1.00 52.75 92 PHE A O 1
ATOM 720 N N . PRO A 1 93 ? 2.040 9.866 2.449 1.00 53.38 93 PRO A N 1
ATOM 721 C CA . PRO A 1 93 ? 1.635 10.935 1.564 1.00 53.38 93 PRO A CA 1
ATOM 722 C C . PRO A 1 93 ? 1.965 12.231 2.296 1.00 53.38 93 PRO A C 1
ATOM 724 O O . PRO A 1 93 ? 1.381 12.544 3.333 1.00 53.38 93 PRO A O 1
ATOM 727 N N . GLU A 1 94 ? 2.985 12.931 1.807 1.00 53.88 94 GLU A N 1
ATOM 728 C CA . GLU A 1 94 ? 3.295 14.277 2.243 1.00 53.88 94 GLU A CA 1
ATOM 729 C C . GLU A 1 94 ? 1.977 15.037 2.110 1.00 53.88 94 GLU A C 1
ATOM 731 O O . GLU A 1 94 ? 1.389 15.047 1.025 1.00 53.88 94 GLU A O 1
ATOM 736 N N . TYR A 1 95 ? 1.435 15.544 3.223 1.00 51.81 95 TYR A N 1
ATOM 737 C CA . TYR A 1 95 ? 0.174 16.270 3.185 1.00 51.81 95 TYR A CA 1
ATOM 738 C C . TYR A 1 95 ? 0.351 17.432 2.212 1.00 51.81 95 TYR A C 1
ATOM 740 O O . TYR A 1 95 ? 1.063 18.396 2.492 1.00 51.81 95 TYR A O 1
ATOM 748 N N . ARG A 1 96 ? -0.266 17.303 1.038 1.00 61.12 96 ARG A N 1
ATOM 749 C CA . ARG A 1 96 ? -0.346 18.349 0.030 1.00 61.12 96 ARG A CA 1
ATOM 750 C C . ARG A 1 96 ? -1.745 18.927 0.140 1.00 61.12 96 ARG A C 1
ATOM 752 O O . ARG A 1 96 ? -2.695 18.257 -0.270 1.00 61.12 96 ARG A O 1
ATOM 759 N N . PRO A 1 97 ? -1.897 20.127 0.722 1.00 61.00 97 PRO A N 1
ATOM 760 C CA . PRO A 1 97 ? -3.171 20.819 0.701 1.00 61.00 97 PRO A CA 1
ATOM 761 C C . PRO A 1 97 ? -3.687 20.865 -0.740 1.00 61.00 97 PRO A C 1
ATOM 763 O O . PRO A 1 97 ? -2.983 21.326 -1.636 1.00 61.00 97 PRO A O 1
ATOM 766 N N . LEU A 1 98 ? -4.919 20.406 -0.966 1.00 68.56 98 LEU A N 1
ATOM 767 C CA . LEU A 1 98 ? -5.583 20.540 -2.272 1.00 68.56 98 LEU A CA 1
ATOM 768 C C . LEU A 1 98 ? -5.901 22.006 -2.607 1.00 68.56 98 LEU A C 1
ATOM 770 O O . LEU A 1 98 ? -6.256 22.334 -3.735 1.00 68.56 98 LEU A O 1
ATOM 774 N N . VAL A 1 99 ? -5.780 22.882 -1.611 1.00 72.25 99 VAL A N 1
ATOM 775 C CA . VAL A 1 99 ? -6.013 24.316 -1.701 1.00 72.25 99 VAL A CA 1
ATOM 776 C C . VAL A 1 99 ? -4.844 25.059 -1.058 1.00 72.25 99 VAL A C 1
ATOM 778 O O . VAL A 1 99 ? -4.432 24.687 0.043 1.00 72.25 99 VAL A O 1
ATOM 781 N N . PRO A 1 100 ? -4.317 26.114 -1.704 1.00 70.44 100 PRO A N 1
ATOM 782 C CA . PRO A 1 100 ? -3.289 26.959 -1.116 1.00 70.44 100 PRO A CA 1
ATOM 783 C C . PRO A 1 100 ? -3.734 27.487 0.249 1.00 70.44 100 PRO A C 1
ATOM 785 O O . PRO A 1 100 ? -4.828 28.042 0.381 1.00 70.44 100 PRO A O 1
ATOM 788 N N . VAL A 1 101 ? -2.876 27.350 1.260 1.00 69.25 101 VAL A N 1
ATOM 789 C CA . VAL A 1 101 ? -3.074 28.031 2.540 1.00 69.25 101 VAL A CA 1
ATOM 790 C C . VAL A 1 101 ? -2.914 29.523 2.261 1.00 69.25 101 VAL A C 1
ATOM 792 O O . VAL A 1 101 ? -1.805 29.990 2.007 1.00 69.25 101 VAL A O 1
ATOM 795 N N . LYS A 1 102 ? -4.020 30.275 2.243 1.00 67.00 102 LYS A N 1
ATOM 796 C CA . LYS A 1 102 ? -3.950 31.737 2.228 1.00 67.00 102 LYS A CA 1
ATOM 797 C C . LYS A 1 102 ? -3.320 32.166 3.548 1.00 67.00 102 LYS A C 1
ATOM 799 O O . LYS A 1 102 ? -3.970 32.124 4.587 1.00 67.00 102 LYS A O 1
ATOM 804 N N . GLY A 1 103 ? -2.041 32.521 3.506 1.00 60.97 103 GLY A N 1
ATOM 805 C CA . GLY A 1 103 ? -1.427 33.264 4.593 1.00 60.97 103 GLY A CA 1
ATOM 806 C C . GLY A 1 103 ? -2.132 34.611 4.706 1.00 60.97 103 GLY A C 1
ATOM 807 O O . GLY A 1 103 ? -2.308 35.297 3.700 1.00 60.97 103 GLY A O 1
ATOM 808 N N . ASN A 1 104 ? -2.546 34.975 5.916 1.00 56.62 104 ASN A N 1
ATOM 809 C CA . ASN A 1 104 ? -2.834 36.368 6.230 1.00 56.62 104 ASN A CA 1
ATOM 810 C C . ASN A 1 104 ? -1.473 37.052 6.400 1.00 56.62 104 ASN A C 1
ATOM 812 O O . ASN A 1 104 ? -0.929 37.061 7.504 1.00 56.62 104 ASN A O 1
ATOM 816 N N . ALA A 1 105 ? -0.890 37.484 5.281 1.00 48.19 105 ALA A N 1
ATOM 817 C CA . ALA A 1 105 ? 0.221 38.429 5.269 1.00 48.19 105 ALA A CA 1
ATOM 818 C C . ALA A 1 105 ? -0.323 39.852 5.428 1.00 48.19 105 ALA A C 1
ATOM 820 O O . ALA A 1 105 ? -1.396 40.127 4.838 1.00 48.19 105 ALA A O 1
#

Sequence (105 aa):
DDTNSNGGTLKQRLARVSTNTEYILEPLSFQAKLRQSDLDTCIDFPKYLVHSKLSSLSITVSRNQLELGHQLAMAVVTSQPNSTTTENRPLFPEYRPLVPVKGNA

Secondary structure (DSSP, 8-state):
---------HHHHHHTS-S----SS------EEEEE-SSSS-SSS-SEEEEE----------HHHHHHHHHHHHHHHHT-TT--SGGGS--------SS------

Foldseek 3Di:
DDDDDPPQDPVNVVVVVDDDDDDQFDDDDWDKDWDADPDPDDDPDDRIDIDTPDPDGDGDADPVRVVVVVVVQVCQVVVDPPPPDPPSRPCPPPDDPPDDDPDPD